Protein AF-A0A528E132-F1 (afdb_monomer)

Mean predicted aligned error: 12.84 Å

Solvent-accessible surface area (backbone atoms only — not comparable to full-atom values): 4617 Å² total; per-residue (Å²): 135,65,68,72,60,56,53,54,52,51,49,53,51,52,52,54,52,50,52,53,51,51,50,51,51,51,52,55,50,48,53,52,51,53,49,53,52,49,54,51,53,55,46,53,56,54,71,71,48,60,68,68,64,36,48,73,74,72,43,53,73,68,52,55,55,46,33,75,72,73,46,76,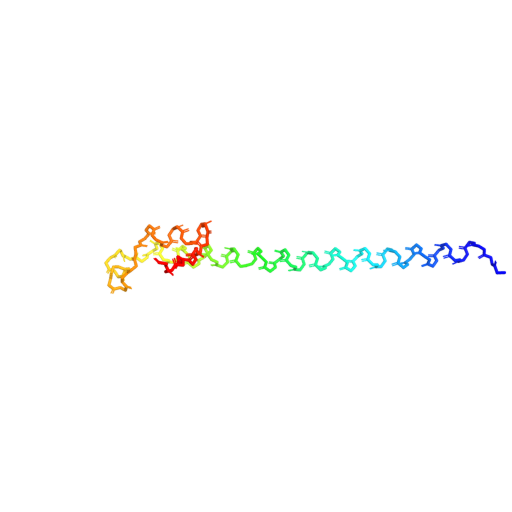73,79,77,75,87,124

pLDDT: mean 75.96, std 9.66, range [43.78, 87.62]

Radius of gyration: 24.14 Å; Cα contacts (8 Å, |Δi|>4): 14; chains: 1; bounding box: 51×32×62 Å

Structure (mmCIF, N/CA/C/O backbone):
data_AF-A0A528E132-F1
#
_entry.id   AF-A0A528E132-F1
#
loop_
_atom_site.group_PDB
_atom_site.id
_atom_site.type_symbol
_atom_site.label_atom_id
_atom_site.label_alt_id
_atom_site.label_comp_id
_atom_site.label_asym_id
_atom_site.label_entity_id
_atom_site.label_seq_id
_atom_site.pdbx_PDB_ins_code
_atom_site.Cartn_x
_atom_site.Cartn_y
_atom_site.Cartn_z
_atom_site.occupancy
_atom_site.B_iso_or_equiv
_atom_site.auth_seq_id
_atom_site.auth_comp_id
_atom_site.auth_asym_id
_atom_site.auth_atom_id
_atom_site.pdbx_PDB_model_num
ATOM 1 N N . MET A 1 1 ? 32.330 -19.934 -39.249 1.00 50.12 1 MET A N 1
ATOM 2 C CA . MET A 1 1 ? 31.218 -19.241 -38.558 1.00 50.12 1 MET A CA 1
ATOM 3 C C . MET A 1 1 ? 31.766 -17.932 -38.015 1.00 50.12 1 MET A C 1
ATOM 5 O O . MET A 1 1 ? 32.763 -17.964 -37.311 1.00 50.12 1 MET A O 1
ATOM 9 N N . THR A 1 2 ? 31.227 -16.791 -38.44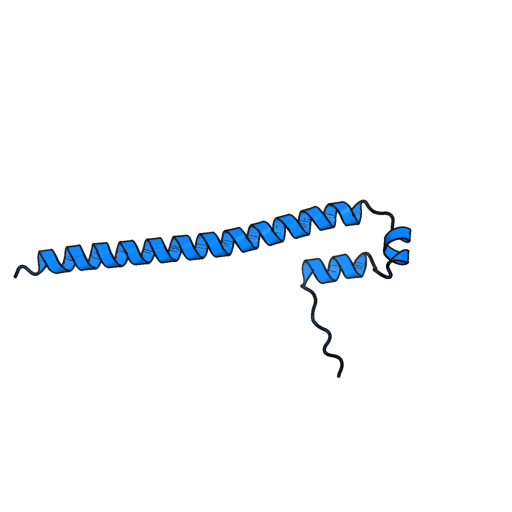3 1.00 57.06 2 THR A N 1
ATOM 10 C CA . THR A 1 2 ? 31.817 -15.465 -38.193 1.00 57.06 2 THR A CA 1
ATOM 11 C C . THR A 1 2 ? 31.466 -14.948 -36.798 1.00 57.06 2 THR A C 1
ATOM 13 O O . THR A 1 2 ? 30.292 -14.756 -36.486 1.00 57.06 2 THR A O 1
ATOM 16 N N . ILE A 1 3 ? 32.499 -14.687 -35.994 1.00 63.69 3 ILE A N 1
ATOM 17 C CA . ILE A 1 3 ? 32.456 -14.197 -34.602 1.00 63.69 3 ILE A CA 1
ATOM 18 C C . ILE A 1 3 ? 31.519 -12.979 -34.439 1.00 63.69 3 ILE A C 1
ATOM 20 O O . ILE A 1 3 ? 30.720 -12.933 -33.506 1.00 63.69 3 ILE A O 1
ATOM 24 N N . PHE A 1 4 ? 31.500 -12.074 -35.423 1.00 59.53 4 PHE A N 1
ATOM 25 C CA . PHE A 1 4 ? 30.620 -10.895 -35.463 1.00 59.53 4 PHE A CA 1
ATOM 26 C C . PHE A 1 4 ? 29.112 -11.208 -35.401 1.00 59.53 4 PHE A C 1
ATOM 28 O O . PHE A 1 4 ? 28.337 -10.434 -34.845 1.00 59.53 4 PHE A O 1
ATOM 35 N N . GLY A 1 5 ? 28.671 -12.341 -35.956 1.00 62.41 5 GLY A N 1
ATOM 36 C CA . GLY A 1 5 ? 27.255 -12.724 -35.941 1.00 62.41 5 GLY A CA 1
ATOM 37 C C . GLY A 1 5 ? 26.785 -13.214 -34.569 1.00 62.41 5 GLY A C 1
ATOM 38 O O . GLY A 1 5 ? 25.642 -12.977 -34.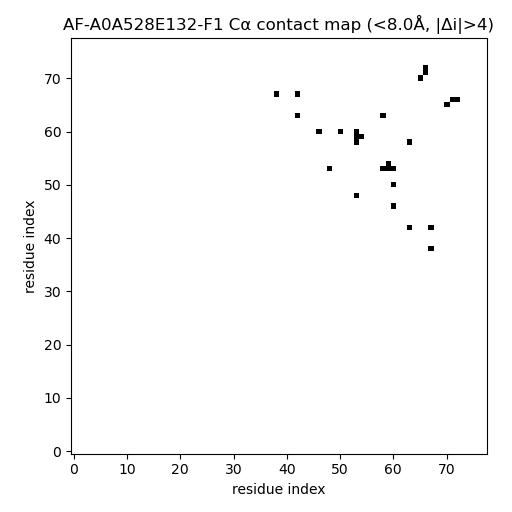185 1.00 62.41 5 GLY A O 1
ATOM 39 N N . GLN A 1 6 ? 27.671 -13.864 -33.808 1.00 66.56 6 GLN A N 1
ATOM 40 C CA . GLN A 1 6 ? 27.361 -14.356 -32.463 1.00 66.56 6 GLN A CA 1
ATOM 41 C C . GLN A 1 6 ? 27.298 -13.214 -31.445 1.00 66.56 6 GLN A C 1
ATOM 43 O O . GLN A 1 6 ? 26.421 -13.208 -30.583 1.00 66.56 6 GLN A O 1
ATOM 48 N N . GLU A 1 7 ? 28.168 -12.216 -31.587 1.00 65.19 7 GLU A N 1
ATOM 49 C CA . GLU A 1 7 ? 28.207 -11.035 -30.723 1.00 65.19 7 GLU A CA 1
ATOM 50 C C . GLU A 1 7 ? 26.949 -10.164 -30.874 1.00 65.19 7 GLU A C 1
ATOM 52 O O . GLU A 1 7 ? 26.345 -9.755 -29.881 1.00 65.19 7 GLU A O 1
ATOM 57 N N . LEU A 1 8 ? 26.469 -9.968 -32.109 1.00 64.81 8 LEU A N 1
ATOM 58 C CA . LEU A 1 8 ? 25.236 -9.220 -32.374 1.00 64.81 8 LEU A CA 1
ATOM 59 C C . LEU A 1 8 ? 23.994 -9.920 -31.787 1.00 64.81 8 LEU A C 1
ATOM 61 O O . LEU A 1 8 ? 23.113 -9.273 -31.215 1.00 64.81 8 LEU A O 1
ATOM 65 N N . VAL A 1 9 ? 23.928 -11.252 -31.897 1.00 70.00 9 VAL A N 1
ATOM 66 C CA . VAL A 1 9 ? 22.838 -12.069 -31.334 1.00 70.00 9 VAL A CA 1
ATOM 67 C C . VAL A 1 9 ? 22.873 -12.052 -29.804 1.00 70.00 9 VAL A C 1
ATOM 69 O O . VAL A 1 9 ? 21.826 -11.884 -29.173 1.00 70.00 9 VAL A O 1
ATOM 72 N N . ALA A 1 10 ? 24.060 -12.157 -29.202 1.00 69.44 10 ALA A N 1
ATOM 73 C CA . ALA A 1 10 ? 24.238 -12.059 -27.757 1.00 69.44 10 ALA A CA 1
ATOM 74 C C . ALA A 1 10 ? 23.819 -10.679 -27.223 1.00 69.44 10 ALA A C 1
ATOM 76 O O . ALA A 1 10 ? 23.084 -10.604 -26.238 1.00 69.44 10 ALA A O 1
ATOM 77 N N . ASN A 1 11 ? 24.195 -9.597 -27.911 1.00 74.81 11 ASN A N 1
ATOM 78 C CA . ASN A 1 11 ? 23.833 -8.231 -27.531 1.00 74.81 11 ASN A CA 1
ATOM 79 C C . ASN A 1 11 ? 22.314 -7.992 -27.633 1.00 74.81 11 ASN A C 1
ATOM 81 O O . ASN A 1 11 ? 21.688 -7.492 -26.700 1.00 74.81 11 ASN A O 1
ATOM 85 N N . ARG A 1 12 ? 21.673 -8.464 -28.711 1.00 76.12 12 ARG A N 1
ATOM 86 C CA . ARG A 1 12 ? 20.208 -8.407 -28.861 1.00 76.12 12 ARG A CA 1
ATOM 87 C C . ARG A 1 12 ? 19.479 -9.189 -27.763 1.00 76.12 12 ARG A C 1
ATOM 89 O O . ARG A 1 12 ? 18.474 -8.715 -27.234 1.00 76.12 12 ARG A O 1
ATOM 96 N N . SER A 1 13 ? 19.989 -10.368 -27.406 1.00 81.75 13 SER A N 1
ATOM 97 C CA . SER A 1 13 ? 19.446 -11.191 -26.319 1.00 81.75 13 SER A CA 1
ATOM 98 C C . SER A 1 13 ? 19.601 -10.509 -24.954 1.00 81.75 13 SER A C 1
ATOM 100 O O . SER A 1 13 ? 18.654 -10.469 -24.166 1.00 81.75 13 SER A O 1
ATOM 102 N N . ALA A 1 14 ? 20.768 -9.922 -24.680 1.00 78.50 14 ALA A N 1
ATOM 103 C CA . ALA A 1 14 ? 21.031 -9.182 -23.447 1.00 78.50 14 ALA A CA 1
ATOM 104 C C . ALA A 1 14 ? 20.107 -7.962 -23.308 1.00 78.50 14 ALA A C 1
ATOM 106 O O . ALA A 1 14 ? 19.493 -7.758 -22.260 1.00 78.50 14 ALA A O 1
ATOM 107 N N . LEU A 1 15 ? 19.932 -7.209 -24.394 1.00 80.25 15 LEU A N 1
ATOM 108 C CA . LEU A 1 15 ? 19.075 -6.030 -24.451 1.00 80.25 15 LEU A CA 1
ATOM 109 C C . LEU A 1 15 ? 17.597 -6.406 -24.241 1.00 80.25 15 LEU A C 1
ATOM 111 O O . LEU A 1 15 ? 16.918 -5.798 -23.417 1.00 80.25 15 LEU A O 1
ATOM 115 N N . SER A 1 16 ? 17.117 -7.487 -24.868 1.00 81.31 16 SER A N 1
ATOM 116 C CA . SER A 1 16 ? 15.763 -8.016 -24.635 1.00 81.31 16 SER A CA 1
ATOM 117 C C . SER A 1 16 ? 15.519 -8.401 -23.171 1.00 81.31 16 SER A C 1
ATOM 119 O O . SER A 1 16 ? 14.448 -8.129 -22.627 1.00 81.31 16 SER A O 1
ATOM 121 N N . ARG A 1 17 ? 16.501 -9.031 -22.517 1.00 83.69 17 ARG A N 1
ATOM 122 C CA . ARG A 1 17 ? 16.394 -9.439 -21.109 1.00 83.69 17 ARG A CA 1
ATOM 123 C C . ARG A 1 17 ? 16.392 -8.235 -20.166 1.00 83.69 17 ARG A C 1
ATOM 125 O O . ARG A 1 17 ? 15.661 -8.228 -19.174 1.00 83.69 17 ARG A O 1
ATOM 132 N N . PHE A 1 18 ? 17.172 -7.209 -20.494 1.00 80.25 18 PHE A N 1
ATOM 133 C CA . PHE A 1 18 ? 17.193 -5.952 -19.758 1.00 80.25 18 PHE A CA 1
ATOM 134 C C . PHE A 1 18 ? 15.824 -5.259 -19.795 1.00 80.25 18 PHE A C 1
ATOM 136 O O . PHE A 1 18 ? 15.271 -4.953 -18.740 1.00 80.25 18 PHE A O 1
ATOM 143 N N . PHE A 1 19 ? 15.220 -5.109 -20.979 1.00 77.12 19 PHE A N 1
ATOM 144 C CA . PHE A 1 19 ? 13.882 -4.519 -21.111 1.00 77.12 19 PHE A CA 1
ATOM 145 C C . PHE A 1 19 ? 12.810 -5.306 -20.356 1.00 77.12 19 PHE A C 1
ATOM 147 O O . PHE A 1 19 ? 12.005 -4.698 -19.655 1.00 77.12 19 PHE A O 1
ATOM 154 N N . AL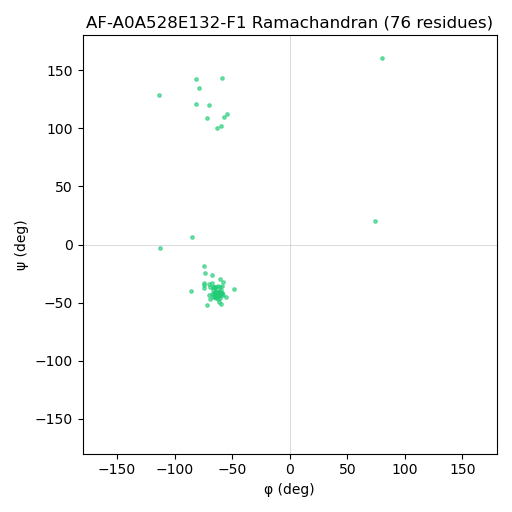A A 1 20 ? 12.828 -6.640 -20.428 1.00 83.88 20 ALA A N 1
ATOM 155 C CA . ALA A 1 20 ? 11.901 -7.471 -19.658 1.00 83.88 20 ALA A CA 1
ATOM 156 C C . ALA A 1 20 ? 12.028 -7.211 -18.145 1.00 83.88 20 ALA A C 1
ATOM 158 O O . ALA A 1 20 ? 11.028 -7.032 -17.455 1.00 83.88 20 ALA A O 1
ATOM 159 N N . THR A 1 21 ? 13.261 -7.099 -17.644 1.00 82.3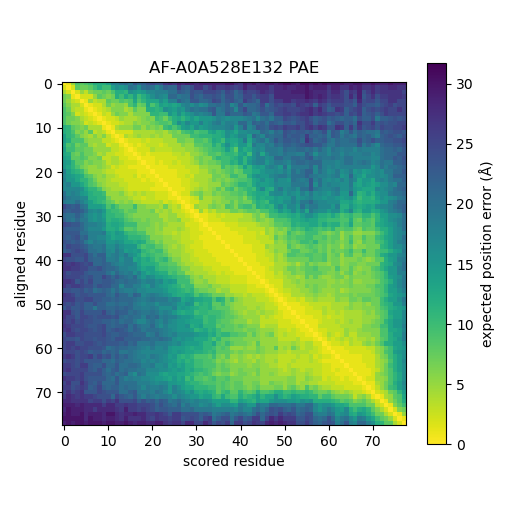1 21 THR A N 1
ATOM 160 C CA . THR A 1 21 ? 13.531 -6.817 -16.226 1.00 82.31 21 THR A CA 1
ATOM 161 C C . THR A 1 21 ? 13.024 -5.431 -15.820 1.00 82.31 21 THR A C 1
ATOM 163 O O . THR A 1 21 ? 12.369 -5.288 -14.790 1.00 82.31 21 THR A O 1
ATOM 166 N N . VAL A 1 22 ? 13.270 -4.407 -16.642 1.00 79.81 22 VAL A N 1
ATOM 167 C CA . VAL A 1 22 ? 12.790 -3.039 -16.388 1.00 79.81 22 VAL A CA 1
ATOM 168 C C . VAL A 1 22 ? 11.261 -2.975 -16.386 1.00 79.81 22 VAL A C 1
ATOM 170 O O . VAL A 1 22 ? 10.678 -2.327 -15.515 1.00 79.81 22 VAL A O 1
ATOM 173 N N . VAL A 1 23 ? 10.597 -3.673 -17.312 1.00 82.25 23 VAL A N 1
ATOM 174 C CA . VAL A 1 23 ? 9.130 -3.738 -17.369 1.00 82.25 23 VAL A CA 1
ATOM 175 C C . VAL A 1 23 ? 8.566 -4.386 -16.106 1.00 82.25 23 VAL A C 1
ATOM 177 O O . VAL A 1 23 ? 7.669 -3.812 -15.489 1.00 82.25 23 VAL A O 1
ATOM 180 N N . GLU A 1 24 ? 9.121 -5.509 -15.656 1.00 79.19 24 GLU A N 1
ATOM 181 C CA . GLU A 1 24 ? 8.681 -6.167 -14.419 1.00 79.19 24 GLU A CA 1
ATOM 182 C C . GLU A 1 24 ? 8.879 -5.276 -13.183 1.00 79.19 24 GLU A C 1
ATOM 184 O O . GLU A 1 24 ? 7.955 -5.109 -12.382 1.00 79.19 24 GLU A O 1
ATOM 189 N N . ILE A 1 25 ? 10.031 -4.604 -13.067 1.00 79.31 25 ILE A N 1
ATOM 190 C CA . ILE A 1 25 ? 10.288 -3.639 -11.985 1.00 79.31 25 ILE A CA 1
ATOM 191 C C . ILE A 1 25 ? 9.273 -2.493 -12.033 1.00 79.31 25 ILE A C 1
ATOM 193 O O . ILE A 1 25 ? 8.724 -2.106 -10.997 1.00 79.31 25 ILE A O 1
ATOM 197 N N . SER A 1 26 ? 8.978 -1.967 -13.223 1.00 69.62 26 SER A N 1
ATOM 198 C CA . SER A 1 26 ? 8.015 -0.876 -13.391 1.00 69.62 26 SER A CA 1
ATOM 199 C C . SER A 1 26 ? 6.596 -1.303 -13.014 1.00 69.62 26 SER A C 1
ATOM 201 O O . SER A 1 26 ? 5.877 -0.550 -12.358 1.00 69.62 26 SER A O 1
ATOM 203 N N . ARG A 1 27 ? 6.208 -2.543 -13.334 1.00 79.94 27 ARG A N 1
ATOM 204 C CA . ARG A 1 27 ? 4.894 -3.106 -13.019 1.00 79.94 27 ARG A CA 1
ATOM 205 C C . ARG A 1 27 ? 4.740 -3.359 -11.520 1.00 79.94 27 ARG A C 1
ATOM 207 O O . ARG A 1 27 ? 3.720 -2.982 -10.939 1.00 79.94 27 ARG A O 1
ATOM 214 N N . ALA A 1 28 ? 5.769 -3.911 -10.875 1.00 75.81 28 ALA A N 1
ATOM 215 C CA . ALA A 1 28 ? 5.805 -4.103 -9.425 1.00 75.81 28 ALA A CA 1
ATOM 216 C C . ALA A 1 28 ? 5.780 -2.763 -8.666 1.00 75.81 28 ALA A C 1
ATOM 218 O O . ALA A 1 28 ? 5.037 -2.591 -7.691 1.00 75.81 28 ALA A O 1
ATOM 219 N N . THR A 1 29 ? 6.533 -1.779 -9.159 1.00 78.25 29 THR A N 1
ATOM 220 C CA . THR A 1 29 ? 6.549 -0.415 -8.615 1.00 78.25 29 THR A CA 1
ATOM 221 C C . THR A 1 29 ? 5.191 0.263 -8.796 1.00 78.25 29 THR A C 1
ATOM 223 O O . THR A 1 29 ? 4.647 0.818 -7.842 1.00 78.25 29 THR A O 1
ATOM 226 N N . GLY A 1 30 ? 4.585 0.154 -9.980 1.00 81.88 30 GLY A N 1
ATOM 227 C CA . GLY A 1 30 ? 3.268 0.712 -10.283 1.00 81.88 30 GLY A CA 1
ATOM 228 C C . GLY A 1 30 ? 2.164 0.135 -9.398 1.00 81.88 30 GLY A C 1
ATOM 229 O O . GLY A 1 30 ? 1.357 0.886 -8.851 1.00 81.88 30 GLY A O 1
ATOM 230 N N . HIS A 1 31 ? 2.162 -1.182 -9.173 1.00 81.50 31 HIS A N 1
ATOM 231 C CA . HIS A 1 31 ? 1.210 -1.822 -8.263 1.00 81.50 31 HIS A CA 1
ATOM 232 C C . HIS A 1 31 ? 1.364 -1.315 -6.818 1.00 81.50 31 HIS A C 1
ATOM 234 O O . HIS A 1 31 ? 0.372 -1.024 -6.141 1.00 81.50 31 HIS A O 1
ATOM 240 N N . SER A 1 32 ? 2.608 -1.148 -6.366 1.00 77.31 32 SER A N 1
ATOM 241 C CA . SER A 1 32 ? 2.928 -0.625 -5.034 1.00 77.31 32 SER A CA 1
ATOM 242 C C . SER A 1 32 ? 2.472 0.829 -4.868 1.00 77.31 32 SER A C 1
ATOM 244 O O . SER A 1 32 ? 1.807 1.162 -3.886 1.00 77.31 32 SER A O 1
ATOM 246 N N . LEU A 1 33 ? 2.731 1.686 -5.859 1.00 79.81 33 LEU A N 1
ATOM 247 C CA . LEU A 1 33 ? 2.267 3.076 -5.866 1.00 79.81 33 LEU A CA 1
ATOM 248 C C . LEU A 1 33 ? 0.738 3.170 -5.911 1.00 79.81 33 LEU A C 1
ATOM 250 O O . LEU A 1 33 ? 0.147 3.914 -5.130 1.00 79.81 33 LEU A O 1
ATOM 254 N N . ALA A 1 34 ? 0.077 2.372 -6.752 1.00 82.44 34 ALA A N 1
ATOM 255 C CA . ALA A 1 34 ? -1.381 2.318 -6.814 1.00 82.44 34 ALA A CA 1
ATOM 256 C C . ALA A 1 34 ? -1.995 1.881 -5.475 1.00 82.44 34 ALA A C 1
ATOM 258 O O . ALA A 1 34 ? -3.046 2.380 -5.070 1.00 82.44 34 ALA A O 1
ATOM 259 N N . ARG A 1 35 ? -1.349 0.956 -4.753 1.00 82.06 35 ARG A N 1
ATOM 260 C CA . ARG A 1 35 ? -1.751 0.577 -3.392 1.00 82.06 35 ARG A CA 1
ATOM 261 C C . ARG A 1 35 ? -1.609 1.748 -2.414 1.00 82.06 35 ARG A C 1
ATOM 263 O O . ARG A 1 35 ? -2.549 2.010 -1.671 1.00 82.06 35 ARG A O 1
ATOM 270 N N . ILE A 1 36 ? -0.493 2.479 -2.447 1.00 80.69 36 ILE A N 1
ATOM 271 C CA . ILE A 1 36 ? -0.270 3.658 -1.589 1.00 80.69 36 ILE A CA 1
ATOM 272 C C . ILE A 1 36 ? -1.323 4.740 -1.854 1.00 80.69 36 ILE A C 1
ATOM 274 O O . ILE A 1 36 ? -1.894 5.285 -0.911 1.00 80.69 36 ILE A O 1
ATOM 278 N N . VAL A 1 37 ? -1.605 5.042 -3.124 1.00 79.62 37 VAL A N 1
ATOM 279 C CA . VAL A 1 37 ? -2.614 6.042 -3.507 1.00 79.62 37 VAL A CA 1
ATOM 280 C C . VAL A 1 37 ? -4.005 5.629 -3.029 1.00 79.62 37 VAL A C 1
ATOM 282 O O . VAL A 1 37 ? -4.715 6.464 -2.472 1.00 79.62 37 VAL A O 1
ATOM 285 N N . ARG A 1 38 ? -4.377 4.350 -3.179 1.00 83.69 38 ARG A N 1
ATOM 286 C CA . ARG A 1 38 ? -5.652 3.824 -2.664 1.00 83.69 38 ARG A CA 1
ATOM 287 C C . ARG A 1 38 ? -5.767 3.994 -1.150 1.00 83.69 38 ARG A C 1
ATOM 289 O O . ARG A 1 38 ? -6.705 4.634 -0.699 1.00 83.69 38 ARG A O 1
ATOM 296 N N . ILE A 1 39 ? -4.756 3.567 -0.389 1.00 81.94 39 ILE A N 1
ATOM 297 C CA . ILE A 1 39 ? -4.732 3.727 1.077 1.00 81.94 39 ILE A CA 1
ATOM 298 C C . ILE A 1 39 ? -4.838 5.204 1.480 1.00 81.94 39 ILE A C 1
ATOM 300 O O . ILE A 1 39 ? -5.564 5.540 2.410 1.00 81.94 39 ILE A O 1
ATOM 304 N N . ARG A 1 40 ? -4.139 6.108 0.781 1.00 80.88 40 ARG A N 1
ATOM 305 C CA . ARG A 1 40 ? -4.226 7.553 1.044 1.00 80.88 40 ARG A CA 1
ATOM 306 C C . ARG A 1 40 ? -5.619 8.113 0.771 1.00 80.88 40 ARG A C 1
ATOM 308 O O . ARG A 1 40 ? -6.091 8.940 1.544 1.00 80.88 40 ARG A O 1
ATOM 315 N N . ARG A 1 41 ? -6.266 7.669 -0.307 1.00 82.12 41 ARG A N 1
ATOM 316 C CA . ARG A 1 41 ? -7.625 8.089 -0.662 1.00 82.12 41 ARG A CA 1
ATOM 317 C C . ARG A 1 41 ? -8.651 7.585 0.351 1.00 82.12 41 ARG A C 1
ATOM 319 O O . ARG A 1 41 ? -9.498 8.359 0.782 1.00 82.12 41 ARG A O 1
ATOM 326 N N . ASP A 1 42 ? -8.552 6.323 0.751 1.00 82.88 42 ASP A N 1
ATOM 327 C CA . ASP A 1 42 ? -9.448 5.734 1.750 1.00 82.88 42 ASP A CA 1
ATOM 328 C C . ASP A 1 42 ? -9.256 6.401 3.116 1.00 82.88 42 ASP A C 1
ATOM 330 O O . ASP A 1 42 ? -10.220 6.687 3.820 1.00 82.88 42 ASP A O 1
ATOM 334 N N . ARG A 1 43 ? -8.013 6.755 3.452 1.00 76.75 43 ARG A N 1
ATOM 335 C CA . ARG A 1 43 ? -7.702 7.522 4.655 1.00 76.75 43 ARG A CA 1
ATOM 336 C C . ARG A 1 43 ? -8.313 8.925 4.645 1.00 76.75 43 ARG A C 1
ATOM 338 O O . ARG A 1 43 ? -8.835 9.336 5.670 1.00 76.75 43 ARG A O 1
ATOM 345 N N . ALA A 1 44 ? -8.297 9.626 3.511 1.00 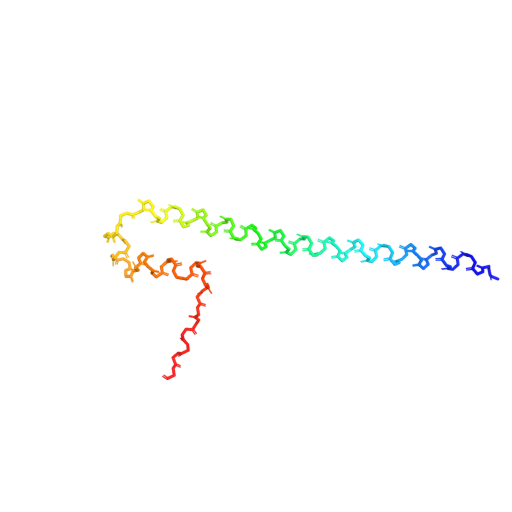78.56 44 ALA A N 1
ATOM 346 C CA . ALA A 1 44 ? -8.952 10.931 3.400 1.00 78.56 44 ALA A CA 1
ATOM 347 C C . ALA A 1 44 ? -10.462 10.836 3.691 1.00 78.56 44 ALA A C 1
ATOM 349 O O . ALA A 1 44 ? -10.996 11.673 4.407 1.00 78.56 44 ALA A O 1
ATOM 350 N N . ARG A 1 45 ? -11.127 9.765 3.231 1.00 80.19 45 ARG A N 1
ATOM 351 C CA . ARG A 1 45 ? -12.538 9.501 3.566 1.00 80.19 45 ARG A CA 1
ATOM 352 C C . ARG A 1 45 ? -12.765 9.199 5.048 1.00 80.19 45 ARG A C 1
ATOM 354 O O . ARG A 1 45 ? -13.787 9.589 5.593 1.00 80.19 45 ARG A O 1
ATOM 361 N N . LEU A 1 46 ? -11.841 8.492 5.697 1.00 79.69 46 LEU A N 1
ATOM 362 C CA . LEU A 1 46 ? -11.929 8.225 7.138 1.00 79.69 46 LEU A CA 1
ATOM 363 C C . LEU A 1 46 ? -11.692 9.487 7.978 1.00 79.69 46 LEU A C 1
ATOM 365 O O . LEU A 1 46 ? -12.312 9.637 9.027 1.00 79.69 46 LEU A O 1
ATOM 369 N N . ASP A 1 47 ? -10.833 10.399 7.519 1.00 77.62 47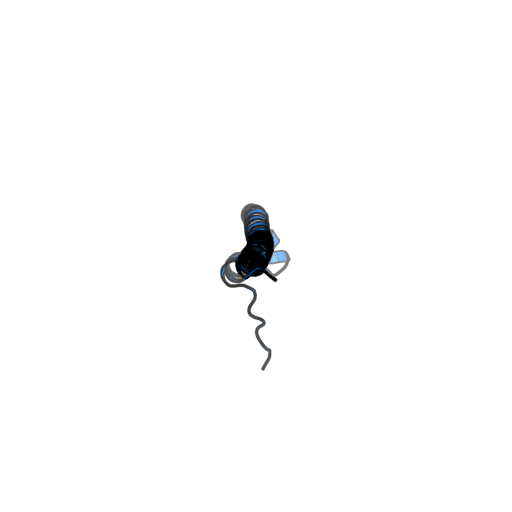 ASP A N 1
ATOM 370 C CA . ASP A 1 47 ? -10.606 11.687 8.185 1.00 77.62 47 ASP A CA 1
ATOM 371 C C . ASP A 1 47 ? -11.850 12.603 8.107 1.00 77.62 47 ASP A C 1
ATOM 373 O O . ASP A 1 47 ? -12.069 13.410 9.010 1.00 77.62 47 ASP A O 1
ATOM 377 N N . GLU A 1 48 ? -12.706 12.440 7.090 1.00 81.25 48 GLU A N 1
ATOM 378 C CA . GLU A 1 48 ? -14.015 13.112 6.991 1.00 81.25 48 GLU A CA 1
ATOM 379 C C . GLU A 1 48 ? -15.075 12.523 7.947 1.00 81.25 48 GLU A C 1
ATOM 381 O O . GLU A 1 48 ? -16.075 13.184 8.236 1.00 81.25 48 GLU A O 1
ATOM 386 N N . LEU A 1 49 ? -14.878 11.301 8.463 1.00 81.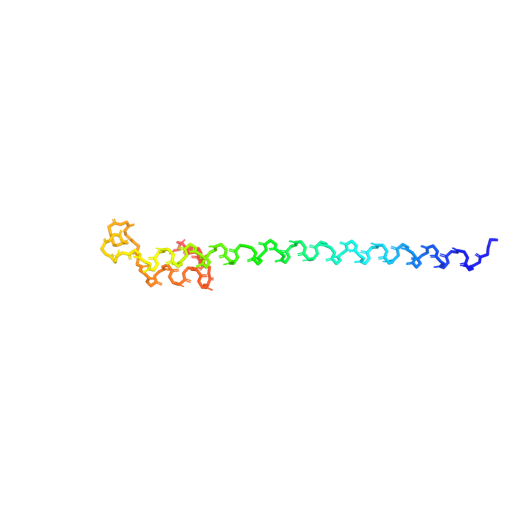31 49 LEU A N 1
ATOM 387 C CA . LEU A 1 49 ? -15.843 10.641 9.345 1.00 81.31 49 LEU A CA 1
ATOM 388 C C . LEU A 1 49 ? -15.751 11.190 10.783 1.00 81.31 49 LEU A C 1
ATOM 390 O O . LEU A 1 49 ? -14.646 11.299 11.318 1.00 81.31 49 LEU A O 1
ATOM 394 N N . PRO A 1 50 ? -16.878 11.490 11.455 1.00 82.12 50 PRO A N 1
ATOM 395 C CA . PRO A 1 50 ? -16.882 11.906 12.854 1.00 82.12 50 PRO A CA 1
ATOM 396 C C . PRO A 1 50 ? -16.267 10.875 13.812 1.00 82.12 50 PRO A C 1
ATOM 398 O O . PRO A 1 50 ? -16.502 9.673 13.684 1.00 82.12 50 PRO A O 1
ATOM 401 N N . ASP A 1 51 ? -15.564 11.358 14.841 1.00 81.88 51 ASP A N 1
ATOM 402 C CA . ASP A 1 51 ? -14.852 10.503 15.805 1.00 81.88 51 ASP A CA 1
ATOM 403 C C . ASP A 1 51 ? -15.776 9.549 16.581 1.00 81.88 51 ASP A C 1
ATOM 405 O O . ASP A 1 51 ? -15.359 8.448 16.928 1.00 81.88 51 ASP A O 1
ATOM 409 N N . TYR A 1 52 ? -17.040 9.922 16.810 1.00 82.94 52 TYR A N 1
ATOM 410 C CA . TYR A 1 52 ? -17.996 9.064 17.519 1.00 82.94 52 TYR A CA 1
ATOM 411 C C . TYR A 1 52 ? -18.360 7.796 16.728 1.00 82.94 52 TYR A C 1
ATOM 413 O O . TYR A 1 52 ? -18.552 6.748 17.333 1.00 82.94 52 TYR A O 1
ATOM 421 N N . LEU A 1 53 ? -18.395 7.860 15.390 1.00 83.31 53 LEU A N 1
ATOM 422 C CA . LEU A 1 53 ? -18.651 6.686 14.543 1.00 83.31 53 LEU A CA 1
ATOM 423 C C . LEU A 1 53 ? -17.439 5.757 14.486 1.00 83.31 53 LEU A C 1
ATOM 425 O O . LEU A 1 53 ? -17.594 4.543 14.425 1.00 83.31 53 LEU A O 1
ATOM 429 N N . LEU A 1 54 ? -16.229 6.323 14.521 1.00 82.88 54 LEU A N 1
ATOM 430 C CA . LEU A 1 54 ? -14.997 5.539 14.625 1.00 82.88 54 LEU A CA 1
ATOM 431 C C . LEU A 1 54 ? -14.907 4.837 15.985 1.00 82.88 54 LEU A C 1
ATOM 433 O O . LEU A 1 54 ? -14.514 3.675 16.064 1.00 82.88 54 LEU A O 1
ATOM 437 N N . HIS A 1 55 ? -15.324 5.527 17.046 1.00 83.69 55 HIS A N 1
ATOM 438 C CA . HIS A 1 55 ? -15.351 4.965 18.389 1.00 83.69 55 HIS A CA 1
ATOM 439 C C . HIS A 1 55 ? -16.377 3.833 18.537 1.00 83.69 55 HIS A C 1
ATOM 441 O O . HIS A 1 55 ? -16.083 2.847 19.205 1.00 83.69 55 HIS A O 1
ATOM 447 N N . ASP A 1 56 ? -17.531 3.936 17.873 1.00 87.62 56 ASP A N 1
ATOM 448 C CA . ASP A 1 56 ? -18.581 2.907 17.887 1.00 87.62 56 ASP A CA 1
ATOM 449 C C . ASP A 1 56 ? -18.107 1.564 17.300 1.00 87.62 56 ASP A C 1
ATOM 451 O O . ASP A 1 56 ? -18.410 0.497 17.826 1.00 87.62 56 ASP A O 1
ATOM 455 N N . ILE A 1 57 ? -17.257 1.604 16.268 1.00 83.38 57 ILE A N 1
ATOM 456 C CA . ILE A 1 57 ? -16.605 0.407 15.704 1.00 83.38 57 ILE A CA 1
ATOM 457 C C . ILE A 1 57 ? -15.321 0.004 16.451 1.00 83.38 57 ILE A C 1
ATOM 459 O O . ILE A 1 57 ? -14.606 -0.894 16.006 1.00 83.38 57 ILE A O 1
ATOM 463 N N . GLY A 1 58 ? -15.010 0.667 17.569 1.00 84.25 58 GLY A N 1
ATOM 464 C CA . GLY A 1 58 ? -13.860 0.366 18.421 1.00 84.25 58 GLY A CA 1
ATOM 465 C C . GLY A 1 58 ? -12.505 0.791 17.851 1.00 84.25 58 GLY A C 1
ATOM 466 O O . GLY A 1 58 ? -11.487 0.260 18.283 1.00 84.25 58 GLY A O 1
ATOM 467 N N . VAL A 1 59 ? -12.463 1.725 16.893 1.00 83.50 59 VAL A N 1
ATOM 468 C CA . VAL A 1 59 ? -11.223 2.130 16.213 1.00 83.50 59 VAL A CA 1
ATOM 469 C C . VAL A 1 59 ? -10.855 3.573 16.547 1.00 83.50 59 VAL A C 1
ATOM 471 O O . VAL A 1 59 ? -11.633 4.507 16.359 1.00 83.50 59 VAL A O 1
ATOM 474 N N . GLY A 1 60 ? -9.612 3.787 16.982 1.00 82.94 60 GLY A N 1
ATOM 475 C CA . GLY A 1 60 ? -9.080 5.133 17.196 1.00 82.94 60 GLY A CA 1
ATOM 476 C C . GLY A 1 60 ? -8.584 5.794 15.903 1.00 82.94 60 GLY A C 1
ATOM 477 O O . GLY A 1 60 ? -7.902 5.177 15.084 1.00 82.94 60 GLY A O 1
ATOM 478 N N . ARG A 1 61 ? -8.798 7.107 15.740 1.00 82.38 61 ARG A N 1
ATOM 479 C CA . ARG A 1 61 ? -8.197 7.877 14.626 1.00 82.38 61 ARG A CA 1
ATOM 480 C C . ARG A 1 61 ? -6.659 7.818 14.634 1.00 82.38 61 ARG A C 1
ATOM 482 O O . ARG A 1 61 ? -6.013 7.752 13.584 1.00 82.38 61 ARG A O 1
ATOM 489 N N . SER A 1 62 ? -6.056 7.793 15.821 1.00 81.81 62 SER A N 1
ATOM 490 C CA . SER A 1 62 ? -4.616 7.580 16.022 1.00 81.81 62 SER A CA 1
ATOM 491 C C . SER A 1 62 ? -4.154 6.195 15.554 1.00 81.81 62 SER A C 1
ATOM 493 O O . SER A 1 62 ? -3.078 6.081 14.965 1.00 81.81 62 SER A O 1
ATOM 495 N N . GLU A 1 63 ? -4.979 5.170 15.748 1.00 82.56 63 GLU A N 1
ATOM 496 C CA . GLU A 1 63 ? -4.721 3.788 15.346 1.00 82.56 63 GLU A CA 1
ATOM 497 C C . GLU A 1 63 ? -4.754 3.634 13.820 1.00 82.56 63 GLU A C 1
ATOM 499 O O . GLU A 1 63 ? -3.790 3.140 13.231 1.00 82.56 63 GLU A O 1
ATOM 504 N N . ILE A 1 64 ? -5.773 4.193 13.152 1.00 82.50 64 ILE A N 1
ATOM 505 C CA . ILE A 1 64 ? -5.829 4.288 11.680 1.00 82.50 64 ILE A CA 1
ATOM 506 C C . ILE A 1 64 ? -4.575 4.991 11.156 1.00 82.50 64 ILE A C 1
ATOM 508 O O . ILE A 1 64 ? -3.933 4.530 10.204 1.00 82.50 64 ILE A O 1
ATOM 512 N N . ARG A 1 65 ? -4.183 6.105 11.792 1.00 80.56 65 ARG A N 1
ATOM 513 C CA . ARG A 1 65 ? -2.991 6.869 11.411 1.00 80.56 65 ARG A CA 1
ATOM 514 C C . ARG A 1 65 ? -1.711 6.056 11.534 1.00 80.56 65 ARG A C 1
ATOM 516 O O . ARG A 1 65 ? -0.837 6.209 10.677 1.00 80.56 65 ARG A O 1
ATOM 523 N N . TRP A 1 66 ? -1.602 5.252 12.582 1.00 80.44 66 TRP A N 1
ATOM 524 C CA . TRP A 1 66 ? -0.440 4.427 12.868 1.00 80.44 66 TRP A CA 1
ATOM 525 C C . TRP A 1 66 ? -0.338 3.250 11.890 1.00 80.44 66 TRP A C 1
ATOM 527 O O . TRP A 1 66 ? 0.671 3.137 11.192 1.00 80.44 66 TRP A O 1
ATOM 537 N N . ILE A 1 67 ? -1.417 2.474 11.725 1.00 81.00 67 ILE A N 1
ATOM 538 C CA . ILE A 1 67 ? -1.483 1.306 10.828 1.00 81.00 67 ILE A CA 1
ATOM 539 C C . ILE A 1 67 ? -1.215 1.703 9.375 1.00 81.00 67 ILE A C 1
ATOM 541 O O . ILE A 1 67 ? -0.462 1.040 8.667 1.00 81.00 67 ILE A O 1
ATOM 545 N N . THR A 1 68 ? -1.793 2.807 8.901 1.00 75.81 68 THR A N 1
ATOM 546 C CA . THR A 1 68 ? -1.593 3.237 7.505 1.00 75.81 68 THR A CA 1
ATOM 547 C C . THR A 1 68 ? -0.204 3.825 7.243 1.00 75.81 68 THR A C 1
ATOM 549 O O . THR A 1 68 ? 0.249 3.805 6.100 1.00 75.81 68 THR A O 1
ATOM 552 N N . ARG A 1 69 ? 0.485 4.356 8.265 1.00 76.19 69 ARG A N 1
ATOM 553 C CA . ARG A 1 69 ? 1.832 4.934 8.115 1.00 76.19 69 ARG A CA 1
ATOM 554 C C . ARG A 1 69 ? 2.937 3.887 8.233 1.00 76.19 69 ARG A C 1
ATOM 556 O O . ARG A 1 69 ? 3.914 3.979 7.498 1.00 76.19 69 ARG A O 1
ATOM 563 N N . TYR A 1 70 ? 2.796 2.935 9.150 1.00 79.38 70 TYR A N 1
ATOM 564 C CA . TYR A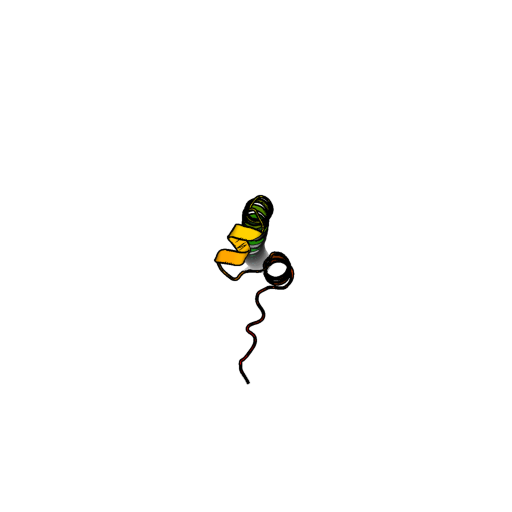 1 70 ? 3.848 1.966 9.478 1.00 79.38 70 TYR A CA 1
ATOM 565 C C . TYR A 1 70 ? 3.502 0.526 9.077 1.00 79.38 70 TYR A C 1
ATOM 567 O O . TYR A 1 70 ? 4.339 -0.362 9.210 1.00 79.38 70 TYR A O 1
ATOM 575 N N . GLY A 1 71 ? 2.297 0.302 8.548 1.00 70.31 71 GLY A N 1
ATOM 576 C CA . GLY A 1 71 ? 1.727 -1.030 8.386 1.00 70.31 71 GLY A CA 1
ATOM 577 C C . GLY A 1 71 ? 1.127 -1.538 9.698 1.00 70.31 71 GLY A C 1
ATOM 578 O O . GLY A 1 71 ? 1.448 -1.054 10.785 1.00 70.31 71 GLY A O 1
ATOM 579 N N . ARG A 1 72 ? 0.244 -2.537 9.610 1.00 67.44 72 ARG A N 1
ATOM 580 C CA . ARG A 1 72 ? -0.164 -3.306 10.788 1.00 67.44 72 ARG A CA 1
ATOM 581 C C . ARG A 1 72 ? 1.031 -4.175 11.170 1.00 67.44 72 ARG A C 1
ATOM 583 O O . ARG A 1 72 ? 1.354 -5.105 10.436 1.00 67.44 72 ARG A O 1
ATOM 590 N N . ARG A 1 73 ? 1.711 -3.868 12.277 1.00 63.12 73 ARG A N 1
ATOM 591 C CA . ARG A 1 73 ? 2.519 -4.895 12.938 1.00 63.12 73 ARG A CA 1
ATOM 592 C C . ARG A 1 73 ? 1.528 -5.874 13.532 1.00 63.12 73 ARG A C 1
ATOM 594 O O . ARG A 1 73 ? 0.662 -5.480 14.308 1.00 63.12 73 ARG A O 1
ATOM 601 N N . GLU A 1 74 ? 1.614 -7.118 13.100 1.00 63.16 74 GLU A N 1
ATOM 602 C CA . GLU A 1 74 ? 0.985 -8.222 13.801 1.00 63.16 74 GLU A CA 1
ATOM 603 C C . GLU A 1 74 ? 1.628 -8.204 15.187 1.00 63.16 74 GLU A C 1
ATOM 605 O O . GLU A 1 74 ? 2.810 -8.516 15.335 1.00 63.16 74 GLU A O 1
ATOM 610 N N . HIS A 1 75 ? 0.917 -7.669 16.179 1.00 53.03 75 HIS A N 1
ATOM 611 C CA . HIS A 1 75 ? 1.298 -7.894 17.559 1.00 53.03 75 HIS A CA 1
ATOM 612 C C . HIS A 1 75 ? 1.160 -9.401 17.744 1.00 53.03 75 HIS A C 1
ATOM 614 O O . HIS A 1 75 ? 0.050 -9.918 17.811 1.00 53.03 75 HIS A O 1
ATOM 620 N N . GLY A 1 76 ? 2.293 -10.102 17.679 1.00 47.94 76 GLY A N 1
ATOM 621 C CA . GLY A 1 76 ? 2.379 -11.471 18.141 1.00 47.94 76 GLY A CA 1
ATOM 622 C C . GLY A 1 76 ? 1.950 -11.461 19.596 1.00 47.94 76 GLY A C 1
ATOM 623 O O . GLY A 1 76 ? 2.634 -10.877 20.433 1.00 47.94 76 GLY A O 1
ATOM 624 N N . GLU A 1 77 ? 0.780 -12.031 19.847 1.00 50.09 77 GLU A N 1
ATOM 625 C CA . GLU A 1 77 ? 0.378 -12.515 21.158 1.00 50.09 77 GLU A CA 1
ATOM 626 C C . GLU A 1 77 ? 1.478 -13.489 21.614 1.00 50.09 77 GLU A C 1
ATOM 628 O O . GLU A 1 77 ? 1.695 -14.526 20.979 1.00 50.09 77 GLU A O 1
ATOM 633 N N . ALA A 1 78 ? 2.222 -13.103 22.647 1.00 43.78 78 ALA A N 1
ATOM 634 C CA . ALA A 1 78 ? 3.165 -13.941 23.377 1.00 43.78 78 ALA A CA 1
ATOM 635 C C . ALA A 1 78 ? 2.835 -13.833 24.864 1.00 43.78 78 ALA A C 1
ATOM 637 O O . ALA A 1 78 ? 2.569 -12.692 25.311 1.00 43.78 78 ALA A O 1
#

Foldseek 3Di:
DDPVVVVVVVVVVVVVVVVVVVVVVVVVVVVVVVVLVVLVVVLVVVVVDDQVVCVVVVHGNVNSVCCSVPNDDPPPDD

Sequence (78 aa):
MTIFGQELVANRSALSRFFATVVEISRATGHSLARIVRIRRDRARLDELPDYLLHDIGVGRSEIRWITRYGRREHGEA

Secondary structure (DSSP, 8-state):
--HHHHHHHHHHHHHHHHHHHHHHHHHHHHHHHHHHHHHHHHHHHHHTS-HHHHHHTT--HHHHHHHHHH--------

Nearest PDB structures (foldseek):
  5v5u-assembly1_B  TM=4.655E-01  e=7.303E+00  Enterococcus faecalis V583